Protein AF-C4WG45-F1 (afdb_monomer)

Solvent-accessible surface area (backbone atoms only — not comparable to full-atom values): 5275 Å² total; per-residue (Å²): 132,86,80,85,84,86,84,87,81,85,82,77,87,80,75,60,72,74,77,69,54,79,57,68,75,62,79,83,76,71,101,60,92,73,52,77,82,53,42,54,74,66,51,73,55,48,49,65,58,31,50,50,47,34,52,54,48,52,53,53,52,51,55,64,74,62,61,82,72,84,76,78,78,77,86,127

Structure (mmCIF, N/CA/C/O backbone):
data_AF-C4WG45-F1
#
_entry.id   AF-C4WG45-F1
#
loop_
_atom_site.group_PDB
_atom_site.id
_atom_site.type_symbol
_atom_site.label_atom_id
_atom_site.label_alt_id
_atom_site.label_comp_id
_atom_site.label_asym_id
_atom_site.label_entity_id
_atom_site.label_seq_id
_atom_site.pdbx_PDB_ins_code
_atom_site.Cartn_x
_atom_site.Cartn_y
_atom_site.Cartn_z
_atom_site.occupancy
_atom_site.B_iso_or_equiv
_atom_site.auth_seq_id
_atom_site.auth_comp_id
_atom_site.auth_asym_id
_atom_site.auth_atom_id
_atom_site.pdbx_PDB_model_num
ATOM 1 N N . MET A 1 1 ? 40.348 -18.914 -33.505 1.00 49.28 1 MET A N 1
ATOM 2 C CA . MET A 1 1 ? 39.641 -18.952 -32.210 1.00 49.28 1 MET A CA 1
ATOM 3 C C . MET A 1 1 ? 38.428 -18.063 -32.358 1.00 49.28 1 MET A C 1
ATOM 5 O O . MET A 1 1 ? 38.617 -16.898 -32.686 1.00 49.28 1 MET A O 1
ATOM 9 N N . ASP A 1 2 ? 37.223 -18.606 -32.214 1.00 80.19 2 ASP A N 1
ATOM 10 C CA . ASP A 1 2 ? 36.005 -17.797 -32.262 1.00 80.19 2 ASP A CA 1
ATOM 11 C C . ASP A 1 2 ? 35.898 -16.916 -31.016 1.00 80.19 2 ASP A C 1
ATOM 13 O O . ASP A 1 2 ? 36.183 -17.356 -29.900 1.00 80.19 2 ASP A O 1
ATOM 17 N N . ALA A 1 3 ? 35.518 -15.655 -31.216 1.00 83.00 3 ALA A N 1
ATOM 18 C CA . ALA A 1 3 ? 35.286 -14.725 -30.120 1.00 83.00 3 ALA A CA 1
ATOM 19 C C . ALA A 1 3 ? 33.981 -15.088 -29.380 1.00 83.00 3 ALA A C 1
ATOM 21 O O . ALA A 1 3 ? 33.003 -15.483 -30.022 1.00 83.00 3 ALA A O 1
ATOM 22 N N . PRO A 1 4 ? 33.926 -14.944 -28.044 1.00 85.38 4 PRO A N 1
ATOM 23 C CA . PRO A 1 4 ? 32.725 -15.256 -27.278 1.00 85.38 4 PRO A CA 1
ATOM 24 C C . PRO A 1 4 ? 31.576 -14.296 -27.615 1.00 85.38 4 PRO A C 1
ATOM 26 O O . PRO A 1 4 ? 31.774 -13.091 -27.781 1.00 85.38 4 PRO A O 1
ATOM 29 N N . ILE A 1 5 ? 30.351 -14.828 -27.668 1.00 87.00 5 ILE A N 1
ATOM 30 C CA . ILE A 1 5 ? 29.133 -14.034 -27.865 1.00 87.00 5 ILE A CA 1
ATOM 31 C C . ILE A 1 5 ? 28.614 -13.569 -26.502 1.00 87.00 5 ILE A C 1
ATOM 33 O O . ILE A 1 5 ? 28.217 -14.382 -25.671 1.00 87.00 5 ILE A O 1
ATOM 37 N N . LEU A 1 6 ? 28.563 -12.252 -26.297 1.00 87.06 6 LEU A N 1
ATOM 38 C CA . LEU A 1 6 ? 27.903 -11.630 -25.147 1.00 87.06 6 LEU A CA 1
ATOM 39 C C . LEU A 1 6 ? 26.415 -11.402 -25.446 1.00 87.06 6 LEU A C 1
ATOM 41 O O . LEU A 1 6 ? 26.062 -10.837 -26.484 1.00 87.06 6 LEU A O 1
ATOM 45 N N . ARG A 1 7 ? 25.541 -11.815 -24.521 1.00 82.94 7 ARG A N 1
ATOM 46 C CA . ARG A 1 7 ? 24.101 -11.522 -24.540 1.00 82.94 7 ARG A CA 1
ATOM 47 C C . ARG A 1 7 ? 23.695 -10.818 -23.254 1.00 82.94 7 ARG A C 1
ATOM 49 O O . ARG A 1 7 ? 24.097 -11.223 -22.169 1.00 82.94 7 ARG A O 1
ATOM 56 N N . THR A 1 8 ? 22.887 -9.777 -23.397 1.00 84.25 8 THR A N 1
ATOM 57 C CA . THR A 1 8 ? 22.271 -9.065 -22.277 1.00 84.25 8 THR A CA 1
ATOM 58 C C . THR A 1 8 ? 20.812 -9.477 -22.193 1.00 84.25 8 THR A C 1
ATOM 60 O O . THR A 1 8 ? 20.097 -9.391 -23.189 1.00 84.25 8 THR A O 1
ATOM 63 N N . GLU A 1 9 ? 20.379 -9.895 -21.008 1.00 80.38 9 GLU A N 1
ATOM 64 C CA . GLU A 1 9 ? 18.983 -10.209 -20.717 1.00 80.38 9 GLU A CA 1
ATOM 65 C C . GLU A 1 9 ? 18.421 -9.185 -19.732 1.00 80.38 9 GLU A C 1
ATOM 67 O O . GLU A 1 9 ? 19.041 -8.871 -18.713 1.00 80.38 9 GLU A O 1
ATOM 72 N N . PHE A 1 10 ? 17.235 -8.661 -20.036 1.00 76.88 10 PHE A N 1
ATOM 73 C CA . PHE A 1 10 ? 16.521 -7.739 -19.162 1.00 76.88 10 PHE A CA 1
ATOM 74 C C . PHE A 1 10 ? 15.460 -8.507 -18.383 1.00 76.88 10 PHE A C 1
ATOM 76 O O . PHE A 1 10 ? 14.380 -8.796 -18.894 1.00 76.88 10 PHE A O 1
ATOM 83 N N . ASN A 1 11 ? 15.770 -8.834 -17.131 1.00 79.81 11 ASN A N 1
ATOM 84 C CA . ASN A 1 11 ? 14.828 -9.505 -16.245 1.00 79.81 11 ASN A CA 1
ATOM 85 C C . ASN A 1 11 ? 13.928 -8.492 -15.538 1.00 79.81 11 ASN A C 1
ATOM 87 O O . ASN A 1 11 ? 14.397 -7.591 -14.842 1.00 79.81 11 ASN A O 1
ATOM 91 N N . ARG A 1 12 ? 12.613 -8.662 -15.698 1.00 77.00 12 ARG A N 1
ATOM 92 C CA . ARG A 1 12 ? 11.624 -7.843 -14.998 1.00 77.00 12 ARG A CA 1
ATOM 93 C C . ARG A 1 12 ? 11.556 -8.255 -13.528 1.00 77.00 12 ARG A C 1
ATOM 95 O O . ARG A 1 12 ? 11.477 -9.444 -13.223 1.00 77.00 12 ARG A O 1
ATOM 102 N N . ALA A 1 13 ? 11.539 -7.276 -12.624 1.00 79.12 13 ALA A N 1
ATOM 103 C CA . ALA A 1 13 ? 11.320 -7.538 -11.206 1.00 79.12 13 ALA A CA 1
ATOM 104 C C . ALA A 1 13 ? 9.949 -8.203 -11.005 1.00 79.12 13 ALA A C 1
ATOM 106 O O . ALA A 1 13 ? 8.914 -7.652 -11.3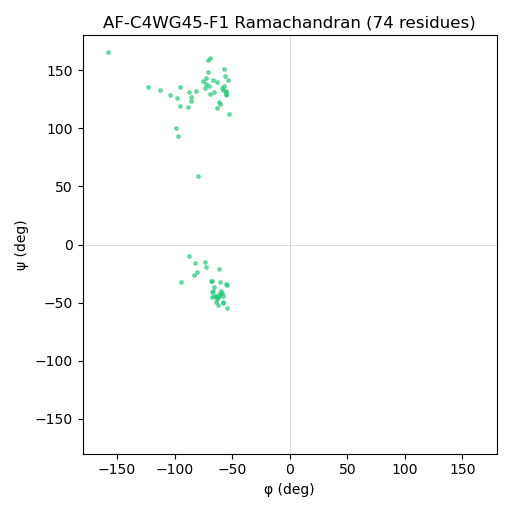87 1.00 79.12 13 ALA A O 1
ATOM 107 N N . GLN A 1 14 ? 9.946 -9.401 -10.421 1.00 84.75 14 GLN A N 1
ATOM 108 C CA . GLN A 1 14 ? 8.715 -10.105 -10.082 1.00 84.75 14 GLN A CA 1
ATOM 109 C C . GLN A 1 14 ? 8.233 -9.642 -8.712 1.00 84.75 14 GLN A C 1
ATOM 111 O O . GLN A 1 14 ? 8.977 -9.668 -7.733 1.00 84.75 14 GLN A O 1
ATOM 116 N N . VAL A 1 15 ? 6.972 -9.223 -8.650 1.00 89.12 15 VAL A N 1
ATOM 117 C CA . VAL A 1 15 ? 6.324 -8.844 -7.396 1.00 89.12 15 VAL A CA 1
ATOM 118 C C . VAL A 1 15 ? 5.505 -10.029 -6.902 1.00 89.12 15 VAL A C 1
ATOM 120 O O . VAL A 1 15 ? 4.649 -10.500 -7.659 1.00 89.12 15 VAL A O 1
ATOM 123 N N . PRO A 1 16 ? 5.711 -10.492 -5.655 1.00 92.06 16 PRO A N 1
ATOM 124 C CA . PRO A 1 16 ? 4.857 -11.509 -5.057 1.00 92.06 16 PRO A CA 1
ATOM 125 C C . PRO A 1 16 ? 3.382 -11.098 -5.124 1.00 92.06 16 PRO A C 1
ATOM 127 O O . PRO A 1 16 ? 3.048 -9.934 -4.898 1.00 92.06 16 PRO A O 1
ATOM 130 N N . SER A 1 17 ? 2.485 -12.053 -5.382 1.00 92.75 17 SER A N 1
ATOM 131 C CA . SER A 1 17 ? 1.035 -11.802 -5.440 1.00 92.75 17 SER A CA 1
ATOM 132 C C . SER A 1 17 ? 0.509 -11.127 -4.173 1.00 92.75 17 SER A C 1
ATOM 134 O O . SER A 1 17 ? -0.366 -10.269 -4.242 1.00 92.75 17 SER A O 1
ATOM 136 N N . GLU A 1 18 ? 1.091 -11.468 -3.026 1.00 93.94 18 GLU A N 1
ATOM 137 C CA . GLU A 1 18 ? 0.756 -10.901 -1.724 1.00 93.94 18 GLU A CA 1
ATOM 138 C C . GLU A 1 18 ? 0.991 -9.385 -1.665 1.00 93.94 18 GLU A C 1
ATOM 140 O O . GLU A 1 18 ? 0.139 -8.650 -1.182 1.00 93.94 18 GLU A O 1
ATOM 145 N N . ALA A 1 19 ? 2.093 -8.895 -2.239 1.00 92.38 19 ALA A N 1
ATOM 146 C CA . ALA A 1 19 ? 2.418 -7.466 -2.268 1.00 92.38 19 ALA A CA 1
ATOM 147 C C . ALA A 1 19 ? 1.540 -6.671 -3.255 1.00 92.38 19 ALA A C 1
ATOM 149 O O . ALA A 1 19 ? 1.474 -5.441 -3.194 1.00 92.38 19 ALA A O 1
ATOM 150 N N . ARG A 1 20 ? 0.839 -7.365 -4.161 1.00 94.50 20 ARG A N 1
ATOM 151 C CA . ARG A 1 20 ? -0.152 -6.753 -5.054 1.00 94.50 20 ARG A CA 1
ATOM 152 C C . ARG A 1 20 ? -1.518 -6.578 -4.385 1.00 94.50 20 ARG A C 1
ATOM 154 O O . ARG A 1 20 ? -2.317 -5.798 -4.902 1.00 94.50 20 ARG A O 1
ATOM 161 N N . LYS A 1 21 ? -1.784 -7.247 -3.256 1.00 97.00 21 LYS A N 1
ATOM 162 C CA . LYS A 1 21 ? -3.050 -7.114 -2.521 1.00 97.00 21 LYS A CA 1
ATOM 163 C C . LYS A 1 21 ? -3.182 -5.692 -1.952 1.00 97.00 21 LYS A C 1
ATOM 165 O O . LYS A 1 21 ? -2.219 -5.214 -1.356 1.00 97.00 21 LYS A O 1
ATOM 170 N N . PRO A 1 22 ? -4.327 -5.011 -2.137 1.00 95.69 22 PRO A N 1
ATOM 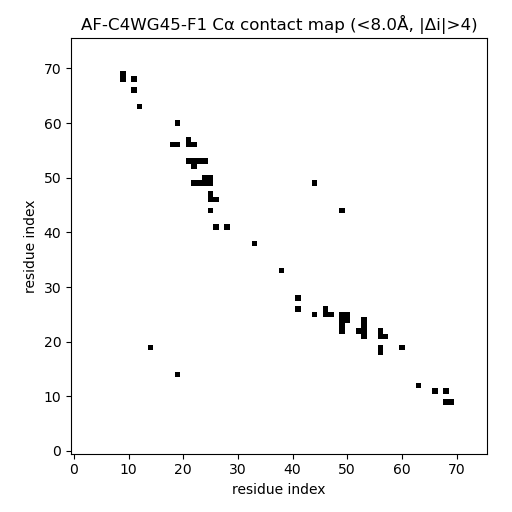171 C CA . PRO A 1 22 ? -4.570 -3.695 -1.545 1.00 95.69 22 PRO A CA 1
ATOM 172 C C . PRO A 1 22 ? -4.436 -3.702 -0.021 1.00 95.69 22 PRO A C 1
ATOM 174 O O . PRO A 1 22 ? -4.718 -4.718 0.617 1.00 95.69 22 PRO A O 1
ATOM 177 N N . CYS A 1 23 ? -4.046 -2.565 0.560 1.00 92.81 23 CYS A N 1
ATOM 178 C CA . CYS A 1 23 ? -4.169 -2.381 2.005 1.00 92.81 23 CYS A CA 1
ATOM 179 C C . CYS A 1 23 ? -5.651 -2.275 2.409 1.00 92.81 23 CYS A C 1
ATOM 181 O O . CYS A 1 23 ? -6.514 -1.949 1.589 1.00 92.81 23 CYS A O 1
ATOM 183 N N . ASP A 1 24 ? -5.938 -2.500 3.693 1.00 90.75 24 ASP A N 1
ATOM 184 C CA . ASP A 1 24 ? -7.273 -2.274 4.251 1.00 90.75 24 ASP A CA 1
ATOM 185 C C . ASP A 1 24 ? -7.733 -0.823 3.993 1.00 90.75 24 ASP A C 1
ATOM 187 O O . ASP A 1 24 ? -6.984 0.118 4.284 1.00 90.75 24 ASP A O 1
ATOM 191 N N . PRO A 1 25 ? -8.965 -0.603 3.499 1.00 87.88 25 PRO A N 1
ATOM 192 C CA . PRO A 1 25 ? -9.480 0.741 3.307 1.00 87.88 25 PRO A CA 1
ATOM 193 C C . PRO A 1 25 ? -9.787 1.410 4.658 1.00 87.88 25 PRO A C 1
ATOM 195 O O . PRO A 1 25 ? -10.210 0.737 5.607 1.00 87.88 25 PRO A O 1
ATOM 198 N N . PRO A 1 26 ? -9.649 2.745 4.759 1.00 85.19 26 PRO A N 1
ATOM 199 C CA . PRO A 1 26 ? -10.173 3.490 5.894 1.00 85.19 26 PRO A CA 1
ATOM 200 C C . PRO A 1 26 ? -11.672 3.230 6.071 1.00 85.19 26 PRO A C 1
ATOM 202 O O . PRO A 1 26 ? -12.449 3.325 5.121 1.00 85.19 26 PRO A O 1
ATOM 205 N N . VAL A 1 27 ? -12.086 2.922 7.299 1.00 80.75 27 VAL A N 1
ATOM 206 C CA . VAL A 1 27 ? -13.498 2.680 7.615 1.00 80.75 27 VAL A CA 1
ATOM 207 C C . VAL A 1 27 ? -14.217 4.017 7.804 1.00 80.75 27 VAL A C 1
ATOM 209 O O . VAL A 1 27 ? -13.740 4.898 8.528 1.00 80.75 27 VAL A O 1
ATOM 212 N N . THR A 1 28 ? -15.378 4.170 7.166 1.00 78.25 28 THR A N 1
ATOM 213 C CA . THR A 1 28 ? -16.259 5.326 7.366 1.00 78.25 28 THR A CA 1
ATOM 214 C C . THR A 1 28 ? -16.862 5.279 8.765 1.00 78.25 28 THR A C 1
ATOM 216 O O . THR A 1 28 ? -17.415 4.259 9.178 1.00 78.25 28 THR A O 1
ATOM 219 N N . LEU A 1 29 ? -16.761 6.388 9.501 1.00 79.88 29 LEU A N 1
ATOM 220 C CA . LEU A 1 29 ? -17.412 6.493 10.802 1.00 79.88 29 LEU A CA 1
ATOM 221 C C . LEU A 1 29 ? -18.922 6.710 10.617 1.00 79.88 29 LEU A C 1
ATOM 223 O O . LEU A 1 29 ? -19.312 7.461 9.722 1.00 79.88 29 LEU A O 1
ATOM 227 N N . PRO A 1 30 ? -19.767 6.087 11.456 1.00 83.19 30 PRO A N 1
ATOM 228 C CA . PRO A 1 30 ? -21.192 6.385 11.501 1.00 83.19 30 PRO A CA 1
ATOM 229 C C . PRO A 1 30 ? -21.454 7.868 11.773 1.00 83.19 30 PRO A C 1
ATOM 231 O O . PRO A 1 30 ? -20.758 8.476 12.586 1.00 83.19 30 PRO A O 1
ATOM 234 N N . ASP A 1 31 ? -22.513 8.411 11.174 1.00 87.19 31 ASP A N 1
ATOM 235 C CA . ASP A 1 31 ? -22.996 9.769 11.453 1.00 87.19 31 ASP A CA 1
ATOM 236 C C . ASP A 1 31 ? -23.831 9.803 12.746 1.00 87.19 31 ASP A C 1
ATOM 238 O O . ASP A 1 31 ? -25.036 10.048 12.761 1.00 87.19 31 ASP A O 1
ATOM 242 N N . ARG A 1 32 ? -23.193 9.403 13.851 1.00 90.12 32 ARG A N 1
ATOM 243 C CA . ARG A 1 32 ? -23.738 9.455 15.211 1.00 90.12 32 ARG A CA 1
ATOM 244 C C . ARG A 1 32 ? -22.618 9.455 16.243 1.00 90.12 32 ARG A C 1
ATOM 246 O O . ARG A 1 32 ? -21.487 9.067 15.958 1.00 90.12 32 ARG A O 1
ATOM 253 N N . ALA A 1 33 ? -22.964 9.798 17.482 1.00 88.19 33 ALA A N 1
ATOM 254 C CA . ALA A 1 33 ? -22.058 9.624 18.607 1.00 88.19 33 ALA A CA 1
ATOM 255 C C . ALA A 1 33 ? -21.647 8.147 18.767 1.00 88.19 33 ALA A C 1
ATOM 257 O O . ALA A 1 33 ? -22.477 7.229 18.704 1.00 88.19 33 ALA A O 1
ATOM 258 N N . LEU A 1 34 ? -20.349 7.940 18.984 1.00 84.88 34 LEU A N 1
ATOM 259 C CA . LEU A 1 34 ? -19.761 6.637 19.270 1.00 84.88 34 LEU A CA 1
ATOM 260 C C . LEU A 1 34 ? -19.638 6.452 20.778 1.00 84.88 34 LEU A C 1
ATOM 262 O O . LEU A 1 34 ? -19.188 7.345 21.495 1.00 84.88 34 LEU A O 1
ATOM 266 N N . SER A 1 35 ? -20.008 5.271 21.257 1.00 88.12 35 SER A N 1
ATOM 267 C CA . SER A 1 35 ? -19.709 4.859 22.624 1.00 88.12 35 SER A CA 1
ATOM 268 C C . SER A 1 35 ? -18.213 4.577 22.788 1.00 88.12 35 SER A C 1
ATOM 270 O O . SER A 1 35 ? -17.509 4.255 21.828 1.00 88.12 35 SER A O 1
ATOM 272 N N . ALA A 1 36 ? -17.723 4.611 24.028 1.00 84.50 36 ALA A N 1
ATOM 273 C CA . ALA A 1 36 ? -16.328 4.282 24.332 1.00 84.50 36 ALA A CA 1
ATOM 274 C C . ALA A 1 36 ? -15.918 2.887 23.814 1.00 84.50 36 ALA A C 1
ATOM 276 O O . ALA A 1 36 ? -14.795 2.705 23.350 1.00 84.50 36 ALA A O 1
ATOM 277 N N . LYS A 1 37 ? -16.848 1.919 23.820 1.00 84.69 37 LYS A N 1
ATOM 278 C CA . LYS A 1 37 ? -16.624 0.557 23.310 1.00 84.69 37 LYS A CA 1
ATOM 279 C C . LYS A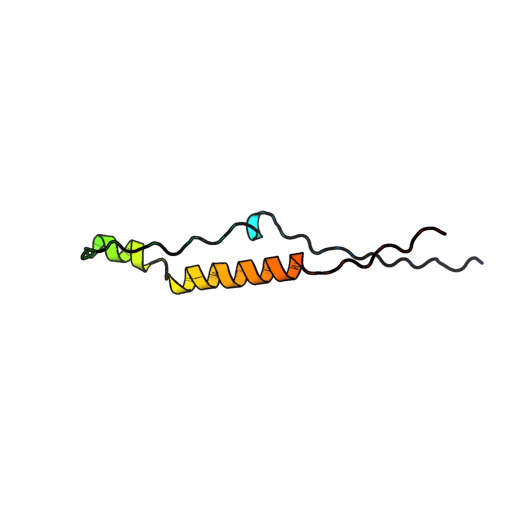 1 37 ? -16.436 0.513 21.788 1.00 84.69 37 LYS A C 1
ATOM 281 O O . LYS A 1 37 ? -15.711 -0.340 21.289 1.00 84.69 37 LYS A O 1
ATOM 286 N N . GLU A 1 38 ? -17.085 1.415 21.056 1.00 81.38 38 GLU A N 1
ATOM 287 C CA . GLU A 1 38 ? -16.970 1.528 19.596 1.00 81.38 38 GLU A CA 1
ATOM 288 C C . GLU A 1 38 ? -15.738 2.338 19.182 1.00 81.38 38 GLU A C 1
ATOM 290 O O . GLU A 1 38 ? -15.187 2.122 18.104 1.00 81.38 38 GLU A O 1
ATOM 295 N N . LEU A 1 39 ? -15.276 3.240 20.051 1.00 80.06 39 LEU A N 1
ATOM 296 C CA . LEU A 1 39 ? -14.159 4.132 19.771 1.00 80.06 39 LEU A CA 1
ATOM 297 C C . LEU A 1 39 ? -12.846 3.366 19.556 1.00 80.06 39 LEU A C 1
ATOM 299 O O . LEU A 1 39 ? -12.170 3.583 18.558 1.00 80.06 39 LEU A O 1
ATOM 303 N N . THR A 1 40 ? -12.491 2.444 20.456 1.00 76.62 40 THR A N 1
ATOM 304 C CA . THR A 1 40 ? -11.223 1.694 20.392 1.00 76.62 40 THR A CA 1
ATOM 305 C C . THR A 1 40 ? -11.033 0.910 19.086 1.00 76.62 40 THR A C 1
ATOM 307 O O . THR A 1 40 ? -9.980 1.077 18.470 1.00 76.62 40 THR A O 1
ATOM 310 N N . PRO A 1 41 ? -11.994 0.094 18.601 1.00 73.19 41 PRO A N 1
ATOM 311 C CA . PRO A 1 41 ? -11.819 -0.613 17.331 1.00 73.19 41 PRO A CA 1
ATOM 312 C C . PRO A 1 41 ? -11.805 0.324 16.113 1.00 73.19 41 PRO A C 1
ATOM 314 O O . PRO A 1 41 ? -11.112 0.030 15.141 1.00 73.19 41 PRO A O 1
ATOM 317 N N . LEU A 1 42 ? -12.525 1.452 16.156 1.00 74.44 42 LEU A N 1
ATOM 318 C CA . LEU A 1 42 ? -12.565 2.428 15.057 1.00 74.44 42 LEU A CA 1
ATOM 319 C C . LEU A 1 42 ? -11.347 3.364 15.035 1.00 74.44 42 LEU A C 1
ATOM 321 O O . LEU A 1 42 ? -11.008 3.900 13.981 1.00 74.44 42 LEU A O 1
ATOM 325 N N . TRP A 1 43 ? -10.684 3.552 16.177 1.00 68.19 43 TRP A N 1
ATOM 326 C CA . TRP A 1 43 ? -9.494 4.392 16.308 1.00 68.19 43 TRP A CA 1
ATOM 327 C C . TRP A 1 43 ? -8.191 3.599 16.184 1.00 68.19 43 TRP A C 1
ATOM 329 O O . TRP A 1 43 ? -7.213 4.113 15.650 1.00 68.19 43 TRP A O 1
ATOM 339 N N . GLY A 1 44 ? -8.187 2.335 16.625 1.00 65.25 44 GLY A N 1
ATOM 340 C CA . GLY A 1 44 ? -7.005 1.467 16.631 1.00 65.25 44 GLY A CA 1
ATOM 341 C C . GLY A 1 44 ? -6.415 1.197 15.244 1.00 65.25 44 GLY A C 1
ATOM 342 O O . GLY A 1 44 ? -5.232 0.888 15.133 1.00 65.25 44 GLY A O 1
ATOM 343 N N . LYS A 1 45 ? -7.208 1.366 14.179 1.00 64.25 45 LYS A N 1
ATOM 344 C CA . LYS A 1 45 ? -6.704 1.476 12.810 1.00 64.25 45 LYS A CA 1
ATOM 345 C C . LYS A 1 45 ? -6.603 2.954 12.449 1.00 64.25 45 LYS A C 1
ATOM 347 O O . LYS A 1 45 ? -7.585 3.542 12.000 1.00 64.25 45 LYS A O 1
ATOM 352 N N . ASP A 1 46 ? -5.430 3.551 12.653 1.00 72.38 46 ASP A N 1
ATOM 353 C CA . ASP A 1 46 ? -5.181 4.928 12.228 1.00 72.38 46 ASP A CA 1
ATOM 354 C C . ASP A 1 46 ? -5.533 5.074 10.737 1.00 72.38 46 ASP A C 1
ATOM 356 O O . ASP A 1 46 ? -4.905 4.483 9.855 1.00 72.38 46 ASP A O 1
ATOM 360 N N . ARG A 1 47 ? -6.594 5.837 10.459 1.00 77.31 47 ARG A N 1
ATOM 361 C CA . ARG A 1 47 ? -7.113 6.041 9.102 1.00 77.31 47 ARG A CA 1
ATOM 362 C C . ARG A 1 47 ? -6.062 6.693 8.208 1.00 77.31 47 ARG A C 1
ATOM 364 O O . ARG A 1 47 ? -6.021 6.384 7.018 1.00 77.31 47 ARG A O 1
ATOM 371 N N . ALA A 1 48 ? -5.199 7.539 8.776 1.00 83.31 48 ALA A N 1
ATOM 372 C CA . ALA A 1 48 ? -4.076 8.112 8.049 1.00 83.31 48 ALA A CA 1
ATOM 373 C C . ALA A 1 48 ? -3.049 7.028 7.698 1.00 83.31 48 ALA A C 1
ATOM 375 O O . ALA A 1 48 ? -2.645 6.936 6.541 1.00 83.31 48 ALA A O 1
ATOM 376 N N . ALA A 1 49 ? -2.694 6.148 8.638 1.00 85.44 49 ALA A N 1
ATOM 377 C CA . ALA A 1 49 ? -1.805 5.020 8.365 1.00 85.44 49 ALA A CA 1
ATOM 378 C C . ALA A 1 49 ? -2.352 4.063 7.289 1.00 85.44 49 ALA A C 1
ATOM 380 O O . ALA A 1 49 ? -1.588 3.631 6.426 1.00 85.44 49 ALA A O 1
ATOM 381 N N . LEU A 1 50 ? -3.659 3.767 7.285 1.00 87.69 50 LEU A N 1
ATOM 382 C CA . LEU A 1 50 ? -4.292 2.950 6.238 1.00 87.69 50 LEU A CA 1
ATOM 383 C C . LEU A 1 50 ? -4.217 3.618 4.858 1.00 87.69 50 LEU A C 1
ATOM 385 O O . LEU A 1 50 ? -3.838 2.978 3.877 1.00 87.69 50 LEU A O 1
ATOM 389 N N . ALA A 1 51 ? -4.509 4.919 4.785 1.00 89.81 51 ALA A N 1
ATOM 390 C CA . ALA A 1 51 ? -4.389 5.675 3.541 1.00 89.81 51 ALA A CA 1
ATOM 391 C C . ALA A 1 51 ? -2.935 5.715 3.038 1.00 89.81 51 ALA A C 1
ATOM 393 O O . ALA A 1 51 ? -2.673 5.461 1.863 1.00 89.81 51 ALA A O 1
ATOM 394 N N . VAL A 1 52 ? -1.976 5.969 3.933 1.00 92.88 52 VAL A N 1
ATOM 395 C CA . VAL A 1 52 ? -0.544 6.005 3.607 1.00 92.88 52 VAL A CA 1
ATOM 396 C C . VAL A 1 52 ? -0.029 4.626 3.179 1.00 92.88 52 VAL A C 1
ATOM 398 O O . VAL A 1 52 ? 0.801 4.548 2.272 1.00 92.88 52 VAL A O 1
ATOM 401 N N . CYS A 1 53 ? -0.522 3.539 3.782 1.00 93.81 53 CYS A N 1
ATOM 402 C CA . CYS A 1 53 ? -0.218 2.170 3.354 1.00 93.81 53 CYS A CA 1
ATOM 403 C C . CYS A 1 53 ? -0.555 1.987 1.874 1.00 93.81 53 CYS A C 1
ATOM 405 O O . CYS A 1 53 ? 0.319 1.633 1.078 1.00 93.81 53 CYS A O 1
ATOM 407 N N . GLU A 1 54 ? -1.798 2.295 1.500 1.00 95.69 54 GLU A N 1
ATOM 408 C CA . GLU A 1 54 ? -2.269 2.097 0.133 1.00 95.69 54 GLU A CA 1
ATOM 409 C C . GLU A 1 54 ? -1.559 3.024 -0.856 1.00 95.69 54 GLU A C 1
ATOM 411 O O . GLU A 1 54 ? -1.145 2.577 -1.924 1.00 95.69 54 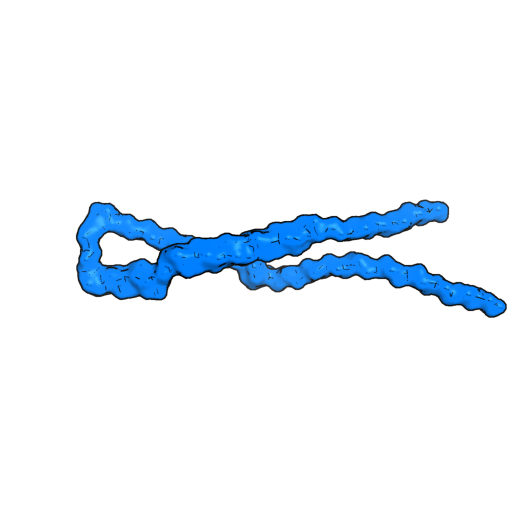GLU A O 1
ATOM 416 N N . GLN A 1 55 ? -1.316 4.284 -0.482 1.00 96.88 55 GLN A N 1
ATOM 417 C CA . GLN A 1 55 ? -0.549 5.214 -1.312 1.00 96.88 55 GLN A CA 1
ATOM 418 C 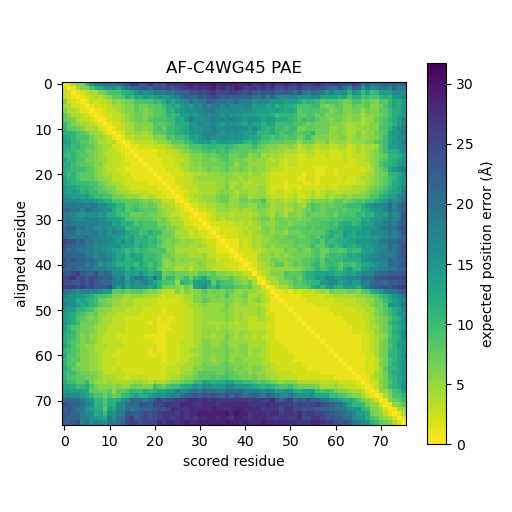C . GLN A 1 55 ? 0.855 4.685 -1.625 1.00 96.88 55 GLN A C 1
ATOM 420 O O . GLN A 1 55 ? 1.271 4.665 -2.785 1.00 96.88 55 GLN A O 1
ATOM 425 N N . ARG A 1 56 ? 1.591 4.227 -0.605 1.00 96.81 56 ARG A N 1
ATOM 426 C CA . ARG A 1 56 ? 2.957 3.711 -0.779 1.00 96.81 56 ARG A CA 1
ATOM 427 C C . ARG A 1 56 ? 2.972 2.431 -1.604 1.00 96.81 56 ARG A C 1
ATOM 429 O O . ARG A 1 56 ? 3.805 2.291 -2.499 1.00 96.81 56 ARG A O 1
ATOM 436 N N . ARG A 1 57 ? 2.050 1.510 -1.317 1.00 97.12 57 ARG A N 1
ATOM 437 C CA . ARG A 1 57 ? 1.920 0.244 -2.039 1.00 97.12 57 ARG A CA 1
ATOM 438 C C . ARG A 1 57 ? 1.586 0.486 -3.511 1.00 97.12 57 ARG A C 1
ATOM 440 O O . ARG A 1 57 ? 2.298 -0.008 -4.381 1.00 97.12 57 ARG A O 1
ATOM 447 N N . GLY A 1 58 ? 0.550 1.276 -3.789 1.00 96.94 58 GLY A N 1
ATOM 448 C CA . GLY A 1 58 ? 0.115 1.603 -5.145 1.00 96.94 58 GLY A CA 1
ATOM 449 C C . GLY A 1 58 ? 1.221 2.263 -5.967 1.00 96.94 58 GLY A C 1
ATOM 450 O O . GLY A 1 58 ? 1.472 1.844 -7.096 1.00 96.94 58 GLY A O 1
ATOM 451 N N . ALA A 1 59 ? 1.948 3.221 -5.381 1.00 96.88 59 ALA A N 1
ATOM 452 C CA . ALA A 1 59 ? 3.081 3.871 -6.038 1.00 96.88 59 ALA A CA 1
ATOM 453 C C . ALA A 1 59 ? 4.209 2.885 -6.386 1.00 96.88 59 ALA A C 1
ATOM 455 O O . ALA A 1 59 ? 4.735 2.918 -7.499 1.00 96.88 59 ALA A O 1
ATOM 456 N N . ALA A 1 60 ? 4.560 1.980 -5.467 1.00 94.94 60 ALA A N 1
ATOM 457 C CA . ALA A 1 60 ? 5.594 0.977 -5.708 1.00 94.94 60 ALA A CA 1
ATOM 458 C C . ALA A 1 60 ? 5.204 0.001 -6.831 1.00 94.94 60 ALA A C 1
ATOM 460 O O . ALA A 1 60 ? 6.013 -0.272 -7.717 1.00 94.94 60 ALA A O 1
ATOM 461 N N . ILE A 1 61 ? 3.959 -0.487 -6.832 1.00 95.06 61 IL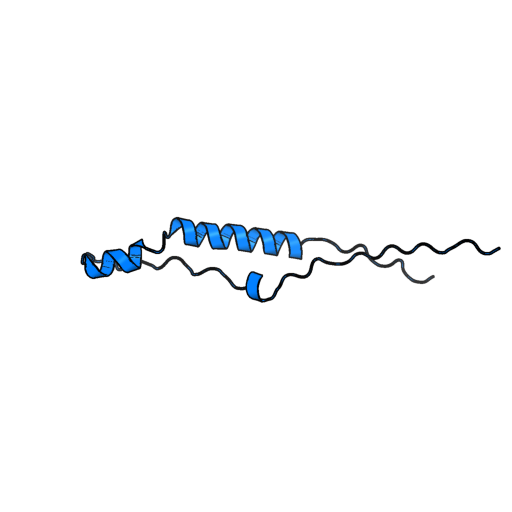E A N 1
ATOM 462 C CA . ILE A 1 61 ? 3.455 -1.372 -7.891 1.00 95.06 61 ILE A CA 1
ATOM 463 C C . ILE A 1 61 ? 3.441 -0.653 -9.240 1.00 95.06 61 ILE A C 1
ATOM 465 O O . ILE A 1 61 ? 3.955 -1.196 -10.215 1.00 95.06 61 ILE A O 1
ATOM 469 N N . ALA A 1 62 ? 2.933 0.580 -9.289 1.00 93.75 62 ALA A N 1
ATOM 470 C CA . ALA A 1 62 ? 2.904 1.371 -10.515 1.00 93.75 62 ALA A CA 1
ATOM 471 C C . ALA A 1 62 ? 4.313 1.598 -11.083 1.00 93.75 62 ALA A C 1
ATOM 473 O O . ALA A 1 62 ? 4.518 1.449 -12.284 1.00 93.75 62 ALA A O 1
ATOM 474 N N . ALA A 1 63 ? 5.297 1.894 -10.228 1.00 92.12 63 ALA A N 1
ATOM 475 C CA . ALA A 1 63 ? 6.684 2.061 -10.653 1.00 92.12 63 ALA A CA 1
ATOM 476 C C . ALA A 1 63 ? 7.261 0.776 -11.272 1.00 92.12 63 ALA A C 1
ATOM 478 O O . ALA A 1 63 ? 7.892 0.833 -12.324 1.00 92.12 63 ALA A O 1
ATOM 479 N N . ILE A 1 64 ? 7.014 -0.386 -10.659 1.00 90.00 64 ILE A N 1
ATOM 480 C CA . ILE A 1 64 ? 7.485 -1.687 -11.165 1.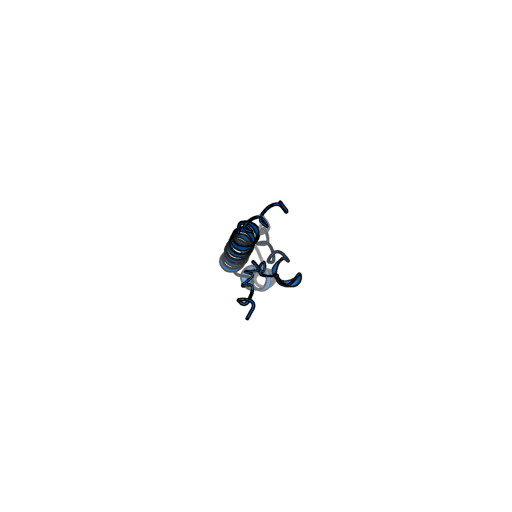00 90.00 64 ILE A CA 1
ATOM 481 C C . ILE A 1 64 ? 6.785 -2.059 -12.482 1.00 90.00 64 ILE A C 1
ATOM 483 O O . ILE A 1 64 ? 7.409 -2.555 -13.428 1.00 90.00 64 ILE A O 1
ATOM 487 N N . ASP A 1 65 ? 5.485 -1.792 -12.570 1.00 88.69 65 ASP A N 1
ATOM 488 C CA . ASP A 1 65 ? 4.688 -2.082 -13.758 1.00 88.69 65 ASP A CA 1
ATOM 489 C C . ASP A 1 65 ? 5.000 -1.104 -14.918 1.00 88.69 65 ASP A C 1
ATOM 491 O O . ASP A 1 65 ? 4.800 -1.449 -16.084 1.00 88.69 65 ASP A O 1
ATOM 495 N N . ALA A 1 66 ? 5.592 0.059 -14.630 1.00 89.44 66 ALA A N 1
ATOM 496 C CA . ALA A 1 66 ? 6.026 1.038 -15.626 1.00 89.44 66 ALA A CA 1
ATOM 497 C C . ALA A 1 66 ? 7.445 0.809 -16.184 1.00 89.44 66 ALA A C 1
ATOM 499 O O . ALA A 1 66 ? 7.812 1.472 -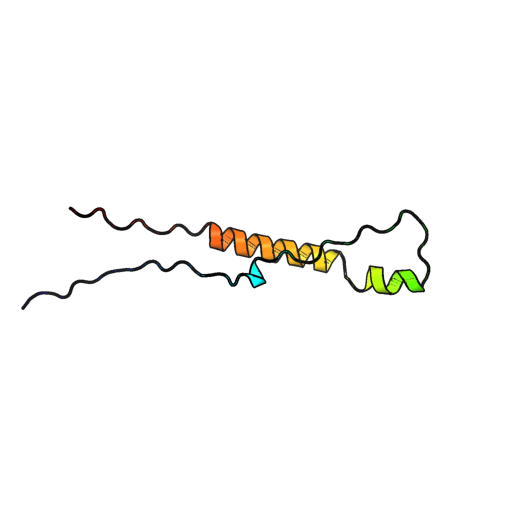17.153 1.00 89.44 66 ALA A O 1
ATOM 500 N N . VAL A 1 67 ? 8.253 -0.102 -15.617 1.00 85.25 67 VAL A N 1
ATOM 501 C CA . VAL A 1 67 ? 9.621 -0.351 -16.112 1.00 85.25 67 VAL A CA 1
ATOM 502 C C . VAL A 1 67 ? 9.580 -0.897 -17.550 1.00 85.25 67 VAL A C 1
ATOM 504 O O . VAL A 1 67 ? 9.046 -1.992 -17.765 1.00 85.25 67 VAL A O 1
ATOM 507 N N . PRO A 1 68 ? 10.153 -0.187 -18.542 1.00 78.62 68 PRO A N 1
ATOM 508 C CA . PRO A 1 68 ? 10.212 -0.671 -19.914 1.00 78.62 68 PRO A CA 1
ATOM 509 C C . PRO A 1 68 ? 11.230 -1.811 -20.038 1.00 78.62 68 PRO A C 1
ATOM 511 O O . PRO A 1 68 ? 12.334 -1.733 -19.501 1.00 78.62 68 PRO A O 1
ATOM 514 N N . VAL A 1 69 ? 10.875 -2.857 -20.786 1.00 71.50 69 VAL A N 1
ATOM 515 C CA . VAL A 1 69 ? 11.811 -3.922 -21.174 1.00 71.50 69 VAL A CA 1
ATOM 516 C C . VAL A 1 69 ? 12.348 -3.587 -22.569 1.00 71.50 69 VAL A C 1
ATOM 518 O O . VAL A 1 69 ? 11.549 -3.489 -23.509 1.00 71.50 69 VAL A O 1
ATOM 521 N N . PRO A 1 70 ? 13.668 -3.386 -22.737 1.00 70.06 70 PRO A N 1
ATOM 522 C CA . PRO A 1 70 ? 14.268 -3.218 -24.055 1.00 70.06 70 PRO A CA 1
ATOM 523 C C . PRO A 1 70 ? 13.920 -4.409 -24.953 1.00 70.06 70 PRO A C 1
ATOM 525 O O . PRO A 1 70 ? 14.057 -5.560 -24.545 1.00 70.06 70 PRO A O 1
ATOM 528 N N . GLN A 1 71 ? 13.429 -4.129 -26.161 1.00 63.91 71 GLN A N 1
ATOM 529 C CA . GLN A 1 71 ? 13.033 -5.162 -27.120 1.00 63.91 71 GLN A CA 1
ATOM 530 C C . GLN A 1 71 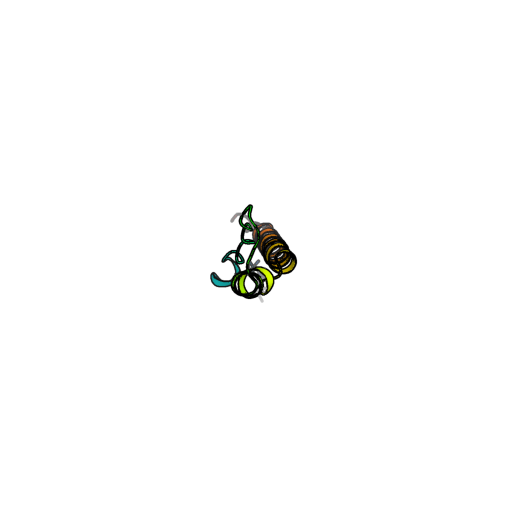? 14.247 -6.010 -27.532 1.00 63.91 71 GLN A C 1
ATOM 532 O O . GLN A 1 71 ? 15.331 -5.468 -27.768 1.00 63.91 71 GLN A O 1
ATOM 537 N N . GLU A 1 72 ? 14.066 -7.328 -27.666 1.00 59.34 72 GLU A N 1
ATOM 538 C CA . GLU A 1 72 ? 15.065 -8.182 -28.313 1.00 59.34 72 GLU A CA 1
ATOM 539 C C . GLU A 1 72 ? 15.329 -7.677 -29.738 1.00 59.34 72 GLU A C 1
ATOM 541 O O . GLU A 1 72 ? 14.409 -7.331 -30.483 1.00 59.34 72 GLU A O 1
ATOM 546 N N . ARG A 1 73 ? 16.608 -7.621 -30.129 1.00 52.84 73 ARG A N 1
ATOM 547 C CA . ARG A 1 73 ? 17.008 -7.249 -31.491 1.00 52.84 73 ARG A CA 1
ATOM 548 C C . ARG A 1 73 ? 16.301 -8.190 -32.485 1.00 52.84 73 ARG A C 1
ATOM 550 O O . ARG A 1 73 ? 16.430 -9.405 -32.317 1.00 52.84 73 ARG A O 1
ATOM 557 N N . PRO A 1 74 ? 15.612 -7.681 -33.526 1.00 51.31 74 PRO A N 1
ATOM 558 C CA . PRO A 1 74 ? 14.985 -8.546 -34.519 1.00 51.31 74 PRO A CA 1
ATOM 559 C C . PRO A 1 74 ? 16.048 -9.444 -35.161 1.00 51.31 74 PRO A C 1
ATOM 561 O O . PRO A 1 74 ? 17.139 -8.977 -35.509 1.00 51.31 74 PRO A O 1
ATOM 564 N N . LYS A 1 75 ? 15.747 -10.746 -35.270 1.00 53.75 75 LYS A N 1
ATOM 565 C CA . LYS A 1 75 ? 16.615 -11.709 -35.957 1.00 53.75 75 LYS A CA 1
ATOM 566 C C . LYS A 1 75 ? 16.733 -11.284 -37.421 1.00 53.75 75 LYS A C 1
ATOM 568 O O . LYS A 1 75 ? 15.718 -11.096 -38.086 1.00 53.75 75 LYS A O 1
ATOM 573 N N . LYS A 1 76 ? 17.974 -11.074 -37.854 1.00 45.28 76 LYS A N 1
ATOM 574 C CA . LYS A 1 76 ? 18.338 -10.726 -39.226 1.00 45.28 76 LYS A CA 1
ATOM 575 C C . LYS A 1 76 ? 18.395 -11.979 -40.090 1.00 45.28 76 LYS A C 1
ATOM 577 O O . LYS A 1 76 ? 18.776 -13.031 -39.528 1.00 45.28 76 LYS A O 1
#

Sequence (76 aa):
MDAPILRTEFNRAQVPSEARKPCDPPVTLPDRALSAKELTPLWGKDRAALAVCEQRRGAAIAAIDAVPVPQERPKK

Organism: NCBI:txid641118

Foldseek 3Di:
DDDDDDDDFDDQDDDPPVLVDAFDAQDDDDPDDDDPVRCCVNPVPPNVVRVVRRVVSVVVVVVSVPDDGPDDDPDD

Secondary structure (DSSP, 8-state):
-PPPPP----PPPPPPHHHHSPPPPPPPPPSSPPPHHHHHHHHSS-HHHHHHHHHHHHHHHHHHHTPPPPPPPPP-

Mean predicted aligned error: 9.18 Å

Radius of gyration: 23.57 Å; Cα contacts (8 Å, |Δi|>4): 31; chains: 1; bounding box: 63×29×64 Å

pLDDT: mean 82.54, std 12.17, range [45.28, 97.12]